Protein AF-A0A7D4UEU5-F1 (afdb_monomer_lite)

Secondary structure (DSSP, 8-state):
-HHHHHHTTSGGG-SHHHHHHHHHHHHHHHHHHHHHHHHHH-TTS---HHHHHHHHHHHHHHHHHHHHHHHHHHHHHHHHHHHHHHHHHHH-PPP-------SHHHHHHHHHHHHHHHHHHHHHHHHHHHHHHHHHHHHHHHHHHHHHH---HHHHHHHHHHHHHHHHHHHHHHHHHHHHH--

Structure (mmCIF, N/CA/C/O backbone):
data_AF-A0A7D4UEU5-F1
#
_entry.id   AF-A0A7D4UEU5-F1
#
loop_
_atom_site.group_PDB
_atom_site.id
_atom_site.type_symbol
_atom_site.label_atom_id
_atom_site.label_alt_id
_atom_site.label_comp_id
_atom_site.label_asym_id
_atom_site.label_entity_id
_atom_site.label_seq_id
_atom_site.pdbx_PDB_ins_code
_atom_site.Cartn_x
_atom_site.Cartn_y
_atom_site.Cartn_z
_atom_site.occupancy
_atom_site.B_iso_or_equiv
_atom_site.auth_seq_id
_atom_site.a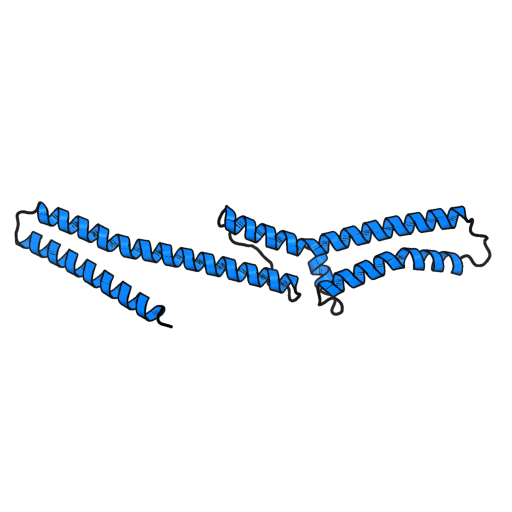uth_comp_id
_atom_site.auth_asym_id
_atom_site.auth_atom_id
_atom_site.pdbx_PDB_model_num
ATOM 1 N N . MET A 1 1 ? -0.471 1.489 -11.781 1.00 71.69 1 MET A N 1
ATOM 2 C CA . MET A 1 1 ? -1.286 0.276 -11.502 1.00 71.69 1 MET A CA 1
ATOM 3 C C . MET A 1 1 ? -1.583 -0.603 -12.715 1.00 71.69 1 MET A C 1
ATOM 5 O O . MET A 1 1 ? -1.121 -1.731 -12.690 1.00 71.69 1 MET A O 1
ATOM 9 N N . LYS A 1 2 ? -2.299 -0.159 -13.767 1.00 79.19 2 LYS A N 1
ATOM 10 C CA . LYS A 1 2 ? -2.670 -1.046 -14.902 1.00 79.19 2 LYS A CA 1
ATOM 11 C C . LYS A 1 2 ? -1.464 -1.751 -15.550 1.00 79.19 2 LYS A C 1
ATOM 13 O O . LYS A 1 2 ? -1.491 -2.962 -15.724 1.00 79.19 2 LYS A O 1
ATOM 18 N N . LEU A 1 3 ? -0.385 -1.006 -15.814 1.00 74.88 3 LEU A N 1
ATOM 19 C CA . LEU A 1 3 ? 0.850 -1.558 -16.387 1.00 74.88 3 LEU A CA 1
ATOM 20 C C . LEU A 1 3 ? 1.538 -2.571 -15.456 1.00 74.88 3 LEU A C 1
ATOM 22 O O . LEU A 1 3 ? 2.000 -3.612 -15.902 1.00 74.88 3 LEU A O 1
ATOM 26 N N . TYR A 1 4 ? 1.548 -2.300 -14.151 1.00 77.12 4 TYR A N 1
ATOM 27 C CA . TYR A 1 4 ? 2.114 -3.208 -13.153 1.00 77.12 4 TYR A CA 1
ATOM 28 C C . TYR A 1 4 ? 1.319 -4.526 -13.044 1.00 77.12 4 TYR A C 1
ATOM 30 O O . TYR A 1 4 ? 1.928 -5.592 -12.998 1.00 77.12 4 TYR A O 1
ATOM 38 N N . ILE A 1 5 ? -0.020 -4.468 -13.097 1.00 76.44 5 ILE A N 1
ATOM 39 C CA . ILE A 1 5 ? -0.890 -5.660 -13.138 1.00 76.44 5 ILE A CA 1
ATOM 40 C C . ILE A 1 5 ? -0.670 -6.458 -14.430 1.00 76.44 5 ILE A C 1
ATOM 42 O O . ILE A 1 5 ? -0.738 -7.681 -14.435 1.00 76.44 5 ILE A O 1
ATOM 46 N N . TYR A 1 6 ? -0.400 -5.784 -15.548 1.00 79.06 6 TYR A N 1
ATOM 47 C CA . TYR A 1 6 ? -0.078 -6.469 -16.797 1.00 79.06 6 TYR A CA 1
ATOM 48 C C . TYR A 1 6 ? 1.269 -7.204 -16.704 1.00 79.06 6 TYR A C 1
ATOM 50 O O . TYR A 1 6 ? 1.364 -8.378 -17.052 1.00 79.06 6 TYR A O 1
ATOM 58 N N . LEU A 1 7 ? 2.291 -6.546 -16.147 1.00 73.62 7 LEU A N 1
ATOM 59 C CA . LEU A 1 7 ? 3.619 -7.130 -15.929 1.00 73.62 7 LEU A CA 1
ATOM 60 C C . LEU A 1 7 ? 3.604 -8.294 -14.927 1.00 73.62 7 LEU A C 1
ATOM 62 O O . LEU A 1 7 ? 4.410 -9.212 -15.052 1.00 73.62 7 LEU A O 1
ATOM 66 N N . SER A 1 8 ? 2.690 -8.296 -13.950 1.00 70.25 8 SER A N 1
ATOM 67 C CA . SER A 1 8 ? 2.556 -9.394 -12.982 1.00 70.25 8 SER A CA 1
ATOM 68 C C . SER A 1 8 ? 1.946 -10.674 -13.562 1.00 70.25 8 SER A C 1
ATOM 70 O O . SER A 1 8 ? 1.992 -11.703 -12.893 1.00 70.25 8 SER A O 1
ATOM 72 N N . ARG A 1 9 ? 1.415 -10.654 -14.794 1.00 75.38 9 ARG A N 1
ATOM 73 C CA . ARG A 1 9 ? 0.863 -11.850 -15.458 1.00 75.38 9 ARG A CA 1
ATOM 74 C C . ARG A 1 9 ? 1.927 -12.772 -16.057 1.00 75.38 9 ARG A C 1
ATOM 76 O O . ARG A 1 9 ? 1.630 -13.930 -16.334 1.00 75.38 9 ARG A O 1
ATOM 83 N N . PHE A 1 10 ? 3.154 -12.295 -16.259 1.00 75.00 10 PHE A N 1
ATOM 84 C CA . PHE A 1 10 ? 4.230 -13.116 -16.817 1.00 75.00 10 PHE A CA 1
ATOM 85 C C . PHE A 1 10 ? 4.858 -14.024 -15.750 1.00 75.00 10 PHE A C 1
ATOM 87 O O . PHE A 1 10 ? 5.326 -13.550 -14.716 1.00 75.00 10 PHE A O 1
ATOM 94 N N . SER A 1 11 ? 4.928 -15.336 -16.015 1.00 63.91 11 SER A N 1
ATOM 95 C CA . SER A 1 11 ? 5.394 -16.332 -15.032 1.00 63.91 11 SER A CA 1
ATOM 96 C C . SER A 1 11 ? 6.872 -16.187 -14.643 1.00 63.91 11 SER A C 1
ATOM 98 O O . SER A 1 11 ? 7.241 -16.548 -13.527 1.00 63.91 11 SER A O 1
ATOM 100 N N . LEU A 1 12 ? 7.699 -15.612 -15.525 1.00 65.75 12 LEU A N 1
ATOM 101 C CA . LEU A 1 12 ? 9.111 -15.295 -15.272 1.00 65.75 12 LEU A CA 1
ATOM 102 C C . LEU A 1 12 ? 9.299 -14.032 -14.410 1.00 65.75 12 LEU A C 1
ATOM 104 O O . LEU A 1 12 ? 10.388 -13.784 -13.903 1.00 65.75 12 LEU A O 1
ATOM 108 N N . LEU A 1 13 ? 8.238 -13.242 -14.210 1.00 73.69 13 LEU A N 1
ATOM 109 C CA . LEU A 1 13 ? 8.249 -11.957 -13.506 1.00 73.69 13 LEU A CA 1
ATOM 110 C C . LEU A 1 13 ? 7.453 -12.005 -12.190 1.00 73.69 13 LEU A C 1
ATOM 112 O O . LEU A 1 13 ? 6.879 -11.004 -11.767 1.00 73.69 13 LEU A O 1
ATOM 116 N N . LYS A 1 14 ? 7.404 -13.165 -11.522 1.00 74.81 14 LYS A N 1
ATOM 117 C CA . LYS A 1 14 ? 6.650 -13.335 -10.264 1.00 74.81 14 LYS A CA 1
ATOM 118 C C . LYS A 1 14 ? 7.191 -12.502 -9.099 1.00 74.81 14 LYS A C 1
ATOM 120 O O . LYS A 1 14 ? 6.407 -12.100 -8.250 1.00 74.81 14 LYS A O 1
ATOM 125 N N . LYS A 1 15 ? 8.501 -12.236 -9.068 1.00 83.12 15 LYS A N 1
ATOM 126 C CA . LYS A 1 15 ? 9.135 -11.387 -8.049 1.00 83.12 15 LYS A CA 1
ATOM 127 C C . LYS A 1 15 ? 9.152 -9.933 -8.501 1.00 83.12 15 LYS A C 1
ATOM 129 O O . LYS A 1 15 ? 9.535 -9.635 -9.633 1.00 83.12 15 LYS A O 1
ATOM 134 N N . TYR A 1 16 ? 8.807 -9.020 -7.607 1.00 85.19 16 TYR A N 1
ATOM 135 C CA . TYR A 1 16 ? 8.841 -7.581 -7.831 1.00 85.19 16 TYR A CA 1
ATOM 136 C C . TYR A 1 16 ? 10.245 -7.107 -8.217 1.00 85.19 16 TYR A C 1
ATOM 138 O O . TYR A 1 16 ? 10.411 -6.433 -9.232 1.00 85.19 16 TYR A O 1
ATOM 146 N N . THR A 1 17 ? 11.275 -7.553 -7.494 1.00 85.88 17 THR A N 1
ATOM 147 C CA . THR A 1 17 ? 12.674 -7.219 -7.805 1.00 85.88 17 THR A CA 1
ATOM 148 C C . THR A 1 17 ? 13.092 -7.731 -9.185 1.00 85.88 17 THR A C 1
ATOM 150 O O . THR A 1 17 ? 13.784 -7.029 -9.918 1.00 85.88 17 THR A O 1
ATOM 153 N N . ALA A 1 18 ? 12.611 -8.910 -9.597 1.00 86.06 18 ALA A N 1
ATOM 154 C CA . ALA A 1 18 ? 12.902 -9.445 -10.928 1.00 86.06 18 ALA A CA 1
ATOM 155 C C . ALA A 1 18 ? 12.320 -8.562 -12.048 1.00 86.06 18 ALA A C 1
ATOM 157 O O . ALA A 1 18 ? 12.981 -8.366 -13.065 1.00 86.06 18 ALA A O 1
ATOM 158 N N . LYS A 1 19 ? 11.138 -7.954 -11.848 1.00 87.25 19 LYS A N 1
ATOM 159 C CA . LYS A 1 19 ? 10.562 -6.976 -12.795 1.00 87.25 19 LYS A CA 1
ATOM 160 C C . LYS A 1 19 ? 11.488 -5.779 -12.997 1.00 87.25 19 LYS A C 1
ATOM 162 O O . LYS A 1 19 ? 11.732 -5.396 -14.137 1.00 87.25 19 LYS A O 1
ATOM 167 N N . PHE A 1 20 ? 12.035 -5.225 -11.913 1.00 88.88 20 PHE A N 1
ATOM 168 C CA . PHE A 1 20 ? 13.001 -4.122 -11.987 1.00 88.88 20 PHE A CA 1
ATOM 169 C C . PHE A 1 20 ? 14.266 -4.529 -12.734 1.00 88.88 20 PHE A C 1
ATOM 171 O O . PHE A 1 20 ? 14.692 -3.818 -13.641 1.00 88.88 20 PHE A O 1
ATOM 178 N N . MET A 1 21 ? 14.841 -5.681 -12.382 1.00 88.88 21 MET A N 1
ATOM 179 C CA . MET A 1 21 ? 16.089 -6.149 -12.983 1.00 88.88 21 MET A CA 1
ATOM 180 C C . MET A 1 21 ? 15.944 -6.413 -14.480 1.00 88.88 21 MET A C 1
ATOM 182 O O . MET A 1 21 ? 16.799 -5.982 -15.244 1.00 88.88 21 MET A O 1
ATOM 186 N N . VAL A 1 22 ? 14.857 -7.053 -14.921 1.00 89.88 22 VAL A N 1
ATOM 187 C CA . VAL A 1 22 ? 14.615 -7.314 -16.349 1.00 89.88 22 VAL A CA 1
ATOM 188 C C . VAL A 1 22 ? 14.419 -6.013 -17.124 1.00 89.88 22 VAL A C 1
ATOM 19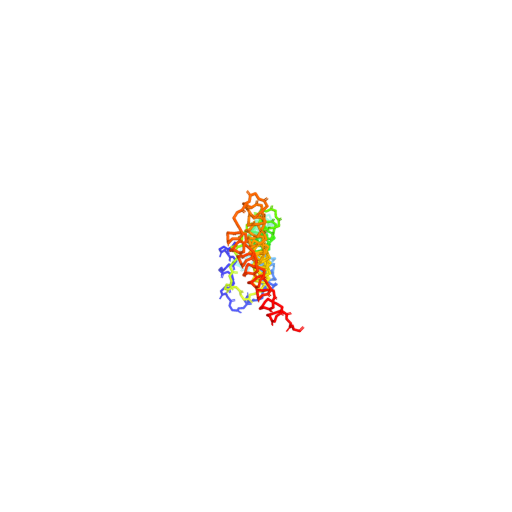0 O O . VAL A 1 22 ? 15.000 -5.850 -18.193 1.00 89.88 22 VAL A O 1
ATOM 193 N N . VAL A 1 23 ? 13.647 -5.067 -16.587 1.00 91.00 23 VAL A N 1
ATOM 194 C CA . VAL A 1 23 ? 13.420 -3.766 -17.236 1.00 91.00 23 VAL A CA 1
ATOM 195 C C . VAL A 1 23 ? 14.721 -2.970 -17.346 1.00 91.00 23 VAL A C 1
ATOM 197 O O . VAL A 1 23 ? 15.026 -2.459 -18.421 1.00 91.00 23 VAL A O 1
ATOM 200 N N . ALA A 1 24 ? 15.516 -2.907 -16.275 1.00 90.06 24 ALA A N 1
ATOM 201 C CA . ALA A 1 24 ? 16.811 -2.230 -16.283 1.00 90.06 24 ALA A CA 1
ATOM 202 C C . ALA A 1 24 ? 17.807 -2.908 -17.237 1.00 90.06 24 ALA A C 1
ATOM 204 O O . ALA A 1 24 ? 18.482 -2.232 -18.012 1.00 90.06 24 ALA A O 1
ATOM 205 N N . PHE A 1 25 ? 17.857 -4.243 -17.223 1.00 92.94 25 PHE A N 1
ATOM 206 C CA . PHE A 1 25 ? 18.688 -5.027 -18.128 1.00 92.94 25 PHE A CA 1
ATOM 207 C C . PHE A 1 25 ? 18.329 -4.730 -19.586 1.00 92.94 25 PHE A C 1
ATOM 209 O O . PHE A 1 25 ? 19.184 -4.284 -20.344 1.00 92.94 25 PHE A O 1
ATOM 216 N N . LEU A 1 26 ? 17.063 -4.887 -19.978 1.00 91.25 26 LEU A N 1
ATOM 217 C CA . LEU A 1 26 ? 16.628 -4.625 -21.352 1.00 91.25 26 LEU A CA 1
ATOM 218 C C . LEU A 1 26 ? 16.867 -3.167 -21.763 1.00 91.25 26 LEU A C 1
ATOM 220 O O . LEU A 1 26 ? 17.358 -2.923 -22.863 1.00 91.25 26 LEU A O 1
ATOM 224 N N . GLY A 1 27 ? 16.589 -2.211 -20.874 1.00 91.69 27 GLY A N 1
ATOM 225 C CA . GLY A 1 27 ? 16.785 -0.784 -21.125 1.00 91.69 27 GLY A CA 1
ATOM 226 C C . GLY A 1 27 ? 18.216 -0.421 -21.527 1.00 91.69 27 GLY A C 1
ATOM 227 O O . GLY A 1 27 ? 18.415 0.344 -22.468 1.00 91.69 27 GLY A O 1
ATOM 228 N N . ILE A 1 28 ? 19.211 -1.015 -20.864 1.00 91.81 28 ILE A N 1
ATOM 229 C CA . ILE A 1 28 ? 20.636 -0.776 -21.149 1.00 91.81 28 ILE A CA 1
ATOM 230 C C . ILE A 1 28 ? 21.086 -1.487 -22.434 1.00 91.81 28 ILE A C 1
ATOM 232 O O . ILE A 1 28 ? 21.960 -0.991 -23.142 1.00 91.81 28 ILE A O 1
ATOM 236 N N . HIS A 1 29 ? 20.493 -2.638 -22.762 1.00 94.00 29 HIS A N 1
ATOM 237 C CA . HIS A 1 29 ? 20.932 -3.448 -23.900 1.00 94.00 29 HIS A CA 1
ATOM 238 C C . HIS A 1 29 ? 20.293 -3.039 -25.236 1.00 94.00 29 HIS A C 1
ATOM 240 O O . HIS A 1 29 ? 20.892 -3.287 -26.281 1.00 94.00 29 HIS A O 1
ATOM 246 N N . ILE A 1 30 ? 19.120 -2.389 -25.239 1.00 92.06 30 ILE A N 1
ATOM 247 C CA . ILE A 1 30 ? 18.446 -1.933 -26.472 1.00 92.06 30 ILE A CA 1
ATOM 248 C C . ILE A 1 30 ? 19.360 -1.060 -27.356 1.00 92.06 30 ILE A C 1
ATOM 250 O O . ILE A 1 30 ? 19.464 -1.361 -28.548 1.00 92.06 30 ILE A O 1
ATOM 254 N N . PRO A 1 31 ? 20.058 -0.027 -26.836 1.00 92.50 31 PRO A N 1
ATOM 255 C CA . PRO A 1 31 ? 20.952 0.782 -27.662 1.00 92.50 31 PRO A CA 1
ATOM 256 C C . PRO A 1 31 ? 22.114 -0.028 -28.237 1.00 92.50 31 PRO A C 1
ATOM 258 O O . PRO A 1 31 ? 22.409 0.087 -29.425 1.00 92.50 31 PRO A O 1
ATOM 261 N N . LEU A 1 32 ? 22.727 -0.896 -27.424 1.00 93.50 32 LEU A N 1
ATOM 262 C CA . LEU A 1 32 ? 23.837 -1.749 -27.848 1.00 93.50 32 LEU A CA 1
ATOM 263 C C . LEU A 1 32 ? 23.418 -2.692 -28.985 1.00 93.50 32 LEU A C 1
ATOM 265 O O . LEU A 1 32 ? 24.077 -2.739 -30.022 1.00 93.50 32 LEU A O 1
ATOM 269 N N . PHE A 1 33 ? 22.300 -3.405 -28.824 1.00 93.50 33 PHE A N 1
ATOM 270 C CA . PHE A 1 33 ? 21.776 -4.290 -29.865 1.00 93.50 33 PHE A CA 1
ATOM 271 C C . PHE A 1 33 ? 21.349 -3.528 -31.119 1.00 93.50 33 PHE A C 1
ATOM 273 O O . PHE A 1 33 ? 21.562 -4.022 -32.224 1.00 93.50 33 PHE A O 1
ATOM 280 N N . GLY A 1 34 ? 20.805 -2.318 -30.972 1.00 90.69 34 GLY A N 1
ATOM 281 C CA . GLY A 1 34 ? 20.460 -1.467 -32.108 1.00 90.69 34 GLY A CA 1
ATOM 282 C C . GLY A 1 34 ? 21.682 -1.075 -32.942 1.00 90.69 34 GLY A C 1
ATOM 283 O O . GLY A 1 34 ? 21.627 -1.143 -34.169 1.00 90.69 34 GLY A O 1
ATOM 284 N N . ILE A 1 35 ? 22.809 -0.751 -32.299 1.00 91.94 35 ILE A N 1
ATOM 285 C CA . ILE A 1 35 ? 24.074 -0.467 -32.996 1.00 91.94 35 ILE A CA 1
ATOM 286 C C . ILE A 1 35 ? 24.615 -1.723 -33.681 1.00 91.94 35 ILE A C 1
ATOM 288 O O . ILE A 1 35 ? 24.976 -1.666 -34.854 1.00 91.94 35 ILE A O 1
ATOM 292 N N . ILE A 1 36 ? 24.653 -2.860 -32.976 1.00 91.69 36 ILE A N 1
ATOM 293 C CA . ILE A 1 36 ? 25.127 -4.133 -33.544 1.00 91.69 36 ILE A CA 1
ATOM 294 C C . ILE A 1 36 ? 24.301 -4.499 -34.782 1.00 91.69 36 ILE A C 1
ATOM 296 O O . ILE A 1 36 ? 24.867 -4.813 -35.827 1.00 91.69 36 ILE A O 1
ATOM 300 N N . GLY A 1 37 ? 22.972 -4.400 -34.697 1.00 90.06 37 GLY A N 1
ATOM 301 C CA . GLY A 1 37 ? 22.076 -4.655 -35.822 1.00 90.06 37 GLY A CA 1
ATOM 302 C C . GLY A 1 37 ? 22.327 -3.710 -36.995 1.00 90.06 37 GLY A C 1
ATOM 303 O O . GLY A 1 37 ? 22.438 -4.169 -38.130 1.00 90.06 37 GLY A O 1
ATOM 304 N N . ALA A 1 38 ? 22.489 -2.410 -36.732 1.00 87.81 38 ALA A N 1
ATOM 305 C CA . ALA A 1 38 ? 22.797 -1.431 -37.772 1.00 87.81 38 ALA A CA 1
ATOM 306 C C . ALA A 1 38 ? 24.105 -1.759 -38.512 1.00 87.81 38 ALA A C 1
ATOM 308 O O . ALA A 1 38 ? 24.139 -1.673 -39.736 1.00 87.81 38 ALA A O 1
ATOM 309 N N . LEU A 1 39 ? 25.147 -2.188 -37.790 1.00 87.81 39 LEU A N 1
ATOM 310 C CA . LEU A 1 39 ? 26.447 -2.549 -38.364 1.00 87.81 39 LEU A CA 1
ATOM 311 C C . LEU A 1 39 ? 26.404 -3.852 -39.176 1.00 87.81 39 LEU A C 1
ATOM 313 O O . LEU A 1 39 ? 26.977 -3.917 -40.263 1.00 87.81 39 LEU A O 1
ATOM 317 N N . VAL A 1 40 ? 25.714 -4.883 -38.679 1.00 88.38 40 VAL A N 1
ATOM 318 C CA . VAL A 1 40 ? 25.593 -6.179 -39.373 1.00 88.38 40 VAL A CA 1
ATOM 319 C C . VAL A 1 40 ? 24.766 -6.044 -40.657 1.00 88.38 40 VAL A C 1
ATOM 321 O O . VAL A 1 40 ? 25.116 -6.615 -41.691 1.00 88.38 40 VAL A O 1
ATOM 324 N N . LEU A 1 41 ? 23.689 -5.255 -40.620 1.00 86.44 41 LEU A N 1
ATOM 325 C CA . LEU A 1 41 ? 22.797 -5.055 -41.766 1.00 86.44 41 LEU A CA 1
ATOM 326 C C . LEU A 1 41 ? 23.375 -4.105 -42.825 1.00 86.44 41 LEU A C 1
ATOM 328 O O . LEU A 1 41 ? 22.973 -4.180 -43.983 1.00 86.44 41 LEU A O 1
ATOM 332 N N . SER A 1 42 ? 24.343 -3.252 -42.479 1.00 82.94 42 SER A N 1
ATOM 333 C CA . SER A 1 42 ? 24.981 -2.304 -43.409 1.00 82.94 42 SER A CA 1
ATOM 334 C C . SER A 1 42 ? 25.988 -2.928 -44.392 1.00 82.94 42 SER A C 1
ATOM 336 O O . SER A 1 42 ? 26.911 -2.254 -44.844 1.00 82.94 42 SER A O 1
ATOM 338 N N . SER A 1 43 ? 25.833 -4.211 -44.733 1.00 61.56 43 SER A N 1
ATOM 339 C CA . SER A 1 43 ? 26.733 -4.962 -45.620 1.00 61.56 43 SER A CA 1
ATOM 340 C C . SER A 1 43 ? 26.900 -4.273 -46.989 1.00 61.56 43 SER A C 1
ATOM 342 O O . SER A 1 43 ? 26.103 -4.482 -47.898 1.00 61.56 43 SER A O 1
ATOM 344 N N . GLY A 1 44 ? 27.940 -3.439 -47.128 1.00 64.31 44 GLY A N 1
ATOM 345 C CA . GLY A 1 44 ? 28.333 -2.762 -48.372 1.00 64.31 44 GLY A CA 1
ATOM 346 C C . GLY A 1 44 ? 28.233 -1.229 -48.383 1.00 64.31 44 GLY A C 1
ATOM 347 O O . GLY A 1 44 ? 28.750 -0.616 -49.314 1.00 64.31 44 GLY A O 1
ATOM 348 N N . SER A 1 45 ? 27.632 -0.586 -47.374 1.00 67.31 45 SER A N 1
ATOM 349 C CA . SER A 1 45 ? 27.546 0.880 -47.281 1.00 67.31 45 SER A CA 1
ATOM 350 C C . SER A 1 45 ? 28.335 1.418 -46.085 1.00 67.31 45 SER A C 1
ATOM 352 O O . SER A 1 45 ? 28.184 0.971 -44.950 1.00 67.31 45 SER A O 1
ATOM 354 N N . THR A 1 46 ? 29.209 2.398 -46.325 1.00 71.88 46 THR A N 1
ATOM 355 C CA . THR A 1 46 ? 29.989 3.053 -45.269 1.00 71.88 46 THR A CA 1
ATOM 356 C C . THR A 1 46 ? 29.050 3.888 -44.400 1.00 71.88 46 THR A C 1
ATOM 358 O O . THR A 1 46 ? 28.687 5.011 -44.751 1.00 71.88 46 THR A O 1
ATOM 361 N N . VAL A 1 47 ? 28.630 3.347 -43.255 1.00 75.56 47 VAL A N 1
ATOM 362 C CA . VAL A 1 47 ? 27.831 4.106 -42.288 1.00 75.56 47 VAL A CA 1
ATOM 363 C C . VAL A 1 47 ? 28.689 5.251 -41.747 1.00 75.56 47 VAL A C 1
ATOM 365 O O . VAL A 1 47 ? 29.745 5.035 -41.152 1.00 75.56 47 VAL A O 1
ATOM 368 N N . SER A 1 48 ? 28.249 6.491 -41.970 1.00 86.50 48 SER A N 1
ATOM 369 C CA . SER A 1 48 ? 28.947 7.675 -41.463 1.00 86.50 48 SER A CA 1
ATOM 370 C C . SER A 1 48 ? 29.059 7.627 -39.937 1.00 86.50 48 SER A C 1
ATOM 372 O O . SER A 1 48 ? 28.084 7.322 -39.245 1.00 86.50 48 SER A O 1
ATOM 374 N N . LYS A 1 49 ? 30.223 8.019 -39.400 1.00 86.50 49 LYS A N 1
ATOM 375 C CA . LYS A 1 49 ? 30.452 8.156 -37.949 1.00 86.50 49 LYS A CA 1
ATOM 376 C C . LYS A 1 49 ? 29.377 9.025 -37.282 1.00 86.50 49 LYS A C 1
ATOM 378 O O . LYS A 1 49 ? 28.909 8.695 -36.196 1.00 86.50 49 LYS A O 1
ATOM 383 N N . GLY A 1 50 ? 28.945 10.096 -37.957 1.00 89.50 50 GLY A N 1
ATOM 384 C CA . GLY A 1 50 ? 27.870 10.969 -37.476 1.00 89.50 50 GLY A CA 1
ATOM 385 C C . GLY A 1 50 ? 26.503 10.277 -37.444 1.00 89.50 50 GLY A C 1
ATOM 386 O O . GLY A 1 50 ? 25.724 10.503 -36.523 1.00 89.50 50 GLY A O 1
ATOM 387 N N . GLY A 1 51 ? 26.238 9.378 -38.397 1.00 89.00 51 GLY A N 1
ATOM 388 C CA . GLY A 1 51 ? 25.019 8.568 -38.426 1.00 89.00 51 GLY A CA 1
ATOM 389 C C . GLY A 1 51 ? 24.954 7.578 -37.264 1.00 89.00 51 GLY A C 1
ATOM 390 O O . GLY A 1 51 ? 23.937 7.511 -36.580 1.00 89.00 51 GLY A O 1
ATOM 391 N N . ILE A 1 52 ? 26.059 6.878 -36.978 1.00 89.81 52 ILE A N 1
ATOM 392 C CA . ILE A 1 52 ? 26.155 5.970 -35.821 1.00 89.81 52 ILE A CA 1
ATOM 393 C C . ILE A 1 52 ? 25.964 6.746 -34.515 1.00 89.81 52 ILE A C 1
ATOM 395 O O . ILE A 1 52 ? 25.234 6.288 -33.638 1.00 89.81 52 ILE A O 1
ATOM 399 N N . PHE A 1 53 ? 26.576 7.928 -34.392 1.00 91.38 53 PHE A N 1
ATOM 400 C CA . PHE A 1 53 ? 26.419 8.785 -33.217 1.00 91.38 53 PHE A CA 1
ATOM 401 C C . PHE A 1 53 ? 24.956 9.193 -32.993 1.00 91.38 53 PHE A C 1
ATOM 403 O O . PHE A 1 53 ? 24.415 8.954 -31.913 1.00 91.38 53 PHE A O 1
ATOM 410 N N . LEU A 1 54 ? 24.292 9.747 -34.015 1.00 93.44 54 LEU A N 1
ATOM 411 C CA . LEU A 1 54 ? 22.893 10.177 -33.916 1.00 93.44 54 LEU A CA 1
ATOM 412 C C . LEU A 1 54 ? 21.945 9.005 -33.646 1.00 93.44 54 LEU A C 1
ATOM 414 O O . LEU A 1 54 ? 21.041 9.128 -32.821 1.00 93.44 54 LEU A O 1
ATOM 418 N N . LEU A 1 55 ? 22.176 7.858 -34.288 1.00 91.94 55 LEU A N 1
ATOM 419 C CA . LEU A 1 55 ? 21.397 6.642 -34.066 1.00 91.94 55 LEU A CA 1
ATOM 420 C C . LEU A 1 55 ? 21.550 6.133 -32.628 1.00 91.94 55 LEU A C 1
ATOM 422 O O . LEU A 1 55 ? 20.555 5.852 -31.964 1.00 91.94 55 LEU A O 1
ATOM 426 N N . THR A 1 56 ? 22.789 6.048 -32.137 1.00 93.38 56 THR A N 1
ATOM 427 C CA . THR A 1 56 ? 23.102 5.608 -30.770 1.00 93.38 56 THR A CA 1
ATOM 428 C C . THR A 1 56 ? 22.451 6.522 -29.744 1.00 93.38 56 THR A C 1
ATOM 430 O O . THR A 1 56 ? 21.812 6.048 -28.804 1.00 93.38 56 THR A O 1
ATOM 433 N N . LEU A 1 57 ? 22.581 7.835 -29.934 1.00 95.12 57 LEU A N 1
ATOM 434 C CA . LEU A 1 57 ? 21.989 8.830 -29.052 1.00 95.12 57 LEU A CA 1
ATOM 435 C C . LEU A 1 57 ? 20.458 8.723 -29.053 1.00 95.12 57 LEU A C 1
ATOM 437 O O . LEU A 1 57 ? 19.853 8.665 -27.985 1.00 95.12 57 LEU A O 1
ATOM 441 N N . GLY A 1 58 ? 19.841 8.616 -30.233 1.00 96.31 58 GLY A N 1
ATOM 442 C CA . GLY A 1 58 ? 18.394 8.448 -30.376 1.00 96.31 58 GLY A CA 1
ATOM 443 C C . GLY A 1 58 ? 17.876 7.179 -29.696 1.00 96.31 58 GLY A C 1
ATOM 444 O O . GLY A 1 58 ? 16.937 7.247 -28.904 1.00 96.31 58 GLY A O 1
ATOM 445 N N . LEU A 1 59 ? 18.524 6.034 -29.932 1.00 95.00 59 LEU A N 1
ATOM 446 C CA . LEU A 1 59 ? 18.191 4.762 -29.281 1.00 95.00 59 LEU A CA 1
ATOM 447 C C . LEU A 1 59 ? 18.359 4.827 -27.763 1.00 95.00 59 LEU A C 1
ATOM 449 O O . LEU A 1 59 ? 17.514 4.312 -27.036 1.00 95.00 59 LEU A O 1
ATOM 453 N N . THR A 1 60 ? 19.422 5.469 -27.281 1.00 95.31 60 THR A N 1
ATOM 454 C CA . THR A 1 60 ? 19.692 5.610 -25.844 1.00 95.31 60 THR A CA 1
ATOM 455 C C . THR A 1 60 ? 18.625 6.452 -25.165 1.00 95.31 60 THR A C 1
ATOM 457 O O . THR A 1 60 ? 18.088 6.034 -24.139 1.00 95.31 60 THR A O 1
ATOM 460 N N . LEU A 1 61 ? 18.271 7.605 -25.741 1.00 96.75 61 LEU A N 1
ATOM 461 C CA . LEU A 1 61 ? 17.215 8.461 -25.202 1.00 96.75 61 LEU A CA 1
ATOM 462 C C . LEU A 1 61 ? 15.869 7.735 -25.210 1.00 96.75 61 LEU A C 1
ATOM 464 O O . LEU A 1 61 ? 15.200 7.695 -24.182 1.00 96.75 61 LEU A O 1
ATOM 468 N N . LEU A 1 62 ? 15.514 7.085 -26.322 1.00 95.62 62 LEU A N 1
ATOM 469 C CA . LEU A 1 62 ? 14.265 6.338 -26.434 1.00 95.62 62 LEU A CA 1
ATOM 470 C C . LEU A 1 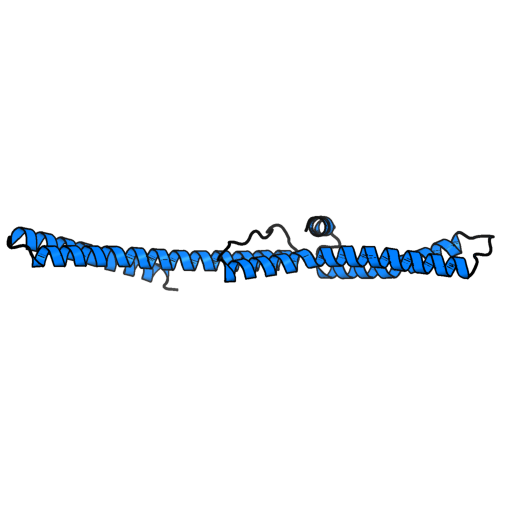62 ? 14.188 5.194 -25.411 1.00 95.62 62 LEU A C 1
ATOM 472 O O . LEU A 1 62 ? 13.208 5.090 -24.671 1.00 95.62 62 LEU A O 1
ATOM 476 N N . ALA A 1 63 ? 15.228 4.361 -25.328 1.00 94.81 63 ALA A N 1
ATOM 477 C CA . ALA A 1 63 ? 15.290 3.252 -24.381 1.00 94.81 63 ALA A CA 1
ATOM 478 C C . ALA A 1 63 ? 15.244 3.748 -22.930 1.00 94.81 63 ALA A C 1
ATOM 480 O O . ALA A 1 63 ? 14.524 3.179 -22.107 1.00 94.81 63 ALA A O 1
ATOM 481 N N . THR A 1 64 ? 15.940 4.845 -22.622 1.00 95.31 64 THR A N 1
ATOM 482 C CA . THR A 1 64 ? 15.927 5.469 -21.292 1.00 95.31 64 THR A CA 1
ATOM 483 C C . THR A 1 64 ? 14.535 5.974 -20.935 1.00 95.31 64 THR A C 1
ATOM 485 O O . THR A 1 64 ? 14.031 5.647 -19.862 1.00 95.31 64 THR A O 1
ATOM 488 N N . THR A 1 65 ? 13.870 6.710 -21.829 1.00 95.69 65 THR A N 1
ATOM 489 C CA . THR A 1 65 ? 12.510 7.216 -21.598 1.00 95.69 65 THR A CA 1
ATOM 490 C C . THR A 1 65 ? 11.528 6.077 -21.331 1.00 95.69 65 THR A C 1
ATOM 492 O O . THR A 1 65 ? 10.777 6.134 -20.357 1.00 95.69 65 THR A O 1
ATOM 495 N N . ILE A 1 66 ? 11.563 5.016 -22.143 1.00 94.12 66 ILE A N 1
ATOM 496 C CA . ILE A 1 66 ? 10.702 3.837 -21.961 1.00 94.12 66 ILE A CA 1
ATOM 497 C C . ILE A 1 66 ? 11.003 3.149 -20.623 1.00 94.12 66 ILE A C 1
ATOM 499 O O . ILE A 1 66 ? 10.083 2.835 -19.867 1.00 94.12 66 ILE A O 1
ATOM 503 N N . THR A 1 67 ? 12.282 2.954 -20.299 1.00 93.81 67 THR A N 1
ATOM 504 C CA . THR A 1 67 ? 12.717 2.309 -19.052 1.00 93.81 67 THR A CA 1
ATOM 505 C C . THR A 1 67 ? 12.237 3.096 -17.837 1.00 93.81 67 THR A C 1
ATOM 507 O O . THR A 1 67 ? 11.585 2.530 -16.962 1.00 93.81 67 THR A O 1
ATOM 510 N N . LEU A 1 68 ? 12.477 4.410 -17.801 1.00 93.38 68 LEU A N 1
ATOM 511 C CA . LEU A 1 68 ? 12.031 5.282 -16.712 1.00 93.38 68 LEU A CA 1
ATOM 512 C C . LEU A 1 68 ? 10.509 5.263 -16.551 1.00 93.38 68 LEU A C 1
ATOM 514 O O . LEU A 1 68 ? 10.012 5.194 -15.427 1.00 93.38 68 LEU A O 1
ATOM 518 N N . PHE A 1 69 ? 9.764 5.266 -17.658 1.00 93.38 69 PHE A N 1
ATOM 519 C CA . PHE A 1 69 ? 8.308 5.177 -17.621 1.00 93.38 69 PHE A CA 1
ATOM 520 C C . PHE A 1 69 ? 7.826 3.869 -16.974 1.00 93.38 69 PHE A C 1
ATOM 522 O O . PHE A 1 69 ? 6.952 3.889 -16.101 1.00 93.38 69 PHE A O 1
ATOM 529 N N . ILE A 1 70 ? 8.418 2.731 -17.352 1.00 90.81 70 ILE A N 1
ATOM 530 C CA . ILE A 1 70 ? 8.072 1.424 -16.781 1.00 90.81 70 ILE A CA 1
ATOM 531 C C . ILE A 1 70 ? 8.459 1.358 -15.301 1.00 90.81 70 ILE A C 1
ATOM 533 O O . ILE A 1 70 ? 7.644 0.932 -14.482 1.00 90.81 70 ILE A O 1
ATOM 537 N N . LEU A 1 71 ? 9.660 1.812 -14.933 1.00 90.44 71 LEU A N 1
ATOM 538 C CA . LEU A 1 71 ? 10.113 1.834 -13.540 1.00 90.44 71 LEU A CA 1
ATOM 539 C C . LEU A 1 71 ? 9.195 2.694 -12.664 1.00 90.44 71 LEU A C 1
ATOM 541 O O . LEU A 1 71 ? 8.772 2.250 -11.599 1.00 90.44 71 LEU A O 1
ATOM 545 N N . ASN A 1 72 ? 8.794 3.875 -13.137 1.00 90.81 72 ASN A N 1
ATOM 546 C CA . ASN A 1 72 ? 7.832 4.722 -12.433 1.00 90.81 72 ASN A CA 1
ATOM 547 C C . ASN A 1 72 ? 6.489 3.999 -12.210 1.00 90.81 72 ASN A C 1
ATOM 549 O O . ASN A 1 72 ? 5.903 4.040 -11.126 1.00 90.81 72 ASN A O 1
ATOM 553 N N . ALA A 1 73 ? 6.008 3.263 -13.214 1.00 88.75 73 ALA A N 1
ATOM 554 C CA . ALA A 1 73 ? 4.797 2.464 -13.076 1.00 88.75 73 ALA A CA 1
ATOM 555 C C . ALA A 1 73 ? 4.955 1.286 -12.101 1.00 88.75 73 ALA A C 1
ATOM 557 O O . ALA A 1 73 ? 3.971 0.919 -11.451 1.00 88.75 73 ALA A O 1
ATOM 558 N N . LEU A 1 74 ? 6.156 0.710 -11.990 1.00 89.00 74 LEU A N 1
ATOM 559 C CA . LEU A 1 74 ? 6.469 -0.332 -11.017 1.00 89.00 74 LEU A CA 1
ATOM 560 C C . LEU A 1 74 ? 6.539 0.210 -9.586 1.00 89.00 74 LEU A C 1
ATOM 562 O O . LEU A 1 74 ? 6.143 -0.511 -8.685 1.00 89.00 74 LEU A O 1
ATOM 566 N N . VAL A 1 75 ? 6.933 1.471 -9.370 1.00 90.69 75 VAL A N 1
ATOM 567 C CA . VAL A 1 75 ? 6.913 2.131 -8.045 1.00 90.69 75 VAL A CA 1
ATOM 568 C C . VAL A 1 75 ? 5.489 2.508 -7.595 1.00 90.69 75 VAL A C 1
ATOM 570 O O . VAL A 1 75 ? 5.216 2.639 -6.404 1.00 90.69 75 VAL A O 1
ATOM 573 N N . SER A 1 76 ? 4.537 2.627 -8.526 1.00 89.50 76 SER A N 1
ATOM 574 C CA . SER A 1 76 ? 3.136 3.003 -8.254 1.00 89.50 76 SER A CA 1
ATOM 575 C C . SER A 1 76 ? 2.418 2.234 -7.123 1.00 89.50 76 SER A C 1
ATOM 577 O O . SER A 1 76 ? 1.594 2.858 -6.452 1.00 89.50 76 SER A O 1
ATOM 579 N N . PRO A 1 77 ? 2.619 0.920 -6.906 1.00 87.94 77 PRO A N 1
ATOM 580 C CA . PRO A 1 77 ? 2.009 0.207 -5.786 1.00 87.94 77 PRO A CA 1
ATOM 581 C C . PRO A 1 77 ? 2.511 0.726 -4.435 1.00 87.94 77 PRO A C 1
ATOM 583 O O . PRO A 1 77 ? 1.698 0.925 -3.540 1.00 87.94 77 PRO A O 1
ATOM 586 N N . LEU A 1 78 ? 3.807 1.044 -4.309 1.00 91.44 78 LEU A N 1
ATOM 587 C CA . LEU A 1 78 ? 4.393 1.568 -3.069 1.00 91.44 78 LEU A CA 1
ATOM 588 C C . LEU A 1 78 ? 3.730 2.880 -2.651 1.00 91.44 78 LEU A C 1
ATOM 590 O O . LEU A 1 78 ? 3.301 3.039 -1.509 1.00 91.44 78 LEU A O 1
ATOM 594 N N . THR A 1 79 ? 3.613 3.810 -3.599 1.00 90.94 79 THR A N 1
ATOM 595 C CA . THR A 1 79 ? 3.024 5.129 -3.343 1.00 90.94 79 THR A CA 1
ATOM 596 C C . THR A 1 79 ? 1.540 5.025 -3.007 1.00 90.94 79 THR A C 1
ATOM 598 O O . THR A 1 79 ? 1.047 5.767 -2.159 1.00 90.94 79 THR A O 1
ATOM 601 N N . LYS A 1 80 ? 0.816 4.066 -3.597 1.00 90.94 80 LYS A N 1
ATOM 602 C CA . LYS A 1 80 ? -0.576 3.781 -3.227 1.00 90.94 80 LYS A CA 1
ATOM 603 C C . LYS A 1 80 ? -0.715 3.208 -1.820 1.00 90.94 80 LYS A C 1
ATOM 605 O O . LYS A 1 80 ? -1.601 3.657 -1.093 1.00 90.94 80 LYS A O 1
ATOM 610 N N . THR A 1 81 ? 0.140 2.267 -1.428 1.00 93.44 81 THR A N 1
ATOM 611 C CA . THR A 1 81 ? 0.156 1.726 -0.061 1.00 93.44 81 THR A CA 1
ATOM 612 C C . THR A 1 81 ? 0.416 2.835 0.948 1.00 93.44 81 THR A C 1
ATOM 614 O O . THR A 1 81 ? -0.367 3.021 1.876 1.00 93.44 81 THR A O 1
ATOM 617 N N . GLN A 1 82 ? 1.463 3.631 0.719 1.00 93.75 82 GLN A N 1
ATOM 618 C CA . GLN A 1 82 ? 1.833 4.750 1.584 1.00 93.75 82 GLN A CA 1
ATOM 619 C C . GLN A 1 82 ? 0.700 5.778 1.697 1.00 93.75 82 GLN A C 1
ATOM 621 O O . GLN A 1 82 ? 0.350 6.189 2.802 1.00 93.75 82 GLN A O 1
ATOM 626 N N . LYS A 1 83 ? 0.082 6.161 0.573 1.00 92.88 83 LYS A N 1
ATOM 627 C CA . LYS A 1 83 ? -1.051 7.093 0.571 1.00 92.88 83 LYS A CA 1
ATOM 628 C C . LYS A 1 83 ? -2.254 6.534 1.329 1.00 92.88 83 LYS A C 1
ATOM 630 O O . LYS A 1 83 ? -2.882 7.271 2.076 1.00 92.88 83 LYS A O 1
ATOM 635 N N . SER A 1 84 ? -2.561 5.249 1.169 1.00 92.56 84 SER A N 1
ATOM 636 C CA . SER A 1 84 ? -3.689 4.614 1.867 1.00 92.56 84 SER A CA 1
ATOM 637 C C . SER A 1 84 ? -3.466 4.584 3.378 1.00 92.56 84 SER A C 1
ATOM 639 O O . SER A 1 84 ? -4.365 4.935 4.137 1.00 92.56 84 SER A O 1
ATOM 641 N N . LEU A 1 85 ? -2.245 4.265 3.815 1.00 93.06 85 LEU A N 1
ATOM 642 C CA . LEU A 1 85 ? -1.868 4.330 5.225 1.00 93.06 85 LEU A CA 1
ATOM 643 C C . LEU A 1 85 ? -1.949 5.764 5.768 1.00 93.06 85 LEU A C 1
ATOM 645 O O . LEU A 1 85 ? -2.538 5.991 6.819 1.00 93.06 85 LEU A O 1
ATOM 649 N N . SER A 1 86 ? -1.409 6.744 5.040 1.00 93.69 86 SER A N 1
ATOM 650 C CA . SER A 1 86 ? -1.464 8.155 5.439 1.00 93.69 86 SER A CA 1
ATOM 651 C C . SER A 1 86 ? -2.901 8.680 5.528 1.00 93.69 86 SER A C 1
ATOM 653 O O . SER A 1 86 ? -3.243 9.363 6.495 1.00 93.69 86 SER A O 1
ATOM 655 N N . ASN A 1 87 ? -3.762 8.317 4.577 1.00 93.25 87 ASN A N 1
ATOM 656 C CA . ASN A 1 87 ? -5.184 8.654 4.603 1.00 93.25 87 ASN A CA 1
ATOM 657 C C . ASN A 1 87 ? -5.884 8.041 5.822 1.00 93.25 87 ASN A C 1
ATOM 659 O O . ASN A 1 87 ? -6.645 8.725 6.498 1.00 93.25 87 ASN A O 1
ATOM 663 N N . TYR A 1 88 ? -5.602 6.781 6.160 1.00 93.38 88 TYR A N 1
ATOM 664 C CA . TYR A 1 88 ? -6.168 6.182 7.366 1.00 93.38 88 TYR A CA 1
ATOM 665 C C . TYR A 1 88 ? -5.692 6.890 8.644 1.00 93.38 88 TYR A C 1
ATOM 667 O O . TYR A 1 88 ? -6.495 7.187 9.525 1.00 93.38 88 TYR A O 1
ATOM 675 N N . LEU A 1 89 ? -4.404 7.224 8.741 1.00 91.56 89 LEU A N 1
ATOM 676 C CA . LEU A 1 89 ? -3.860 7.911 9.916 1.00 91.56 89 LEU A CA 1
ATOM 677 C C . LEU A 1 89 ? -4.412 9.334 10.091 1.00 91.56 89 LEU A C 1
ATOM 679 O O . LEU A 1 89 ? -4.590 9.777 11.221 1.00 91.56 89 LEU A O 1
ATOM 683 N N . SER A 1 90 ? -4.684 10.041 8.993 1.00 93.19 90 SER A N 1
ATOM 684 C CA . SER A 1 90 ? -5.136 11.440 9.015 1.00 93.19 90 SER A CA 1
ATOM 685 C C . SER A 1 90 ? -6.653 11.594 9.087 1.00 93.19 90 SER A C 1
ATOM 687 O O . SER A 1 90 ? -7.151 12.411 9.855 1.00 93.19 90 SER A O 1
ATOM 689 N N . THR A 1 91 ? -7.396 10.824 8.294 1.00 92.50 91 THR A N 1
ATOM 690 C CA . THR A 1 91 ? -8.848 10.987 8.131 1.00 92.50 91 THR A CA 1
ATOM 691 C C . THR A 1 91 ? -9.640 9.732 8.476 1.00 92.50 91 THR A C 1
ATOM 693 O O . THR A 1 91 ? -10.851 9.716 8.279 1.00 92.50 91 THR A O 1
ATOM 696 N N . LYS A 1 92 ? -8.986 8.670 8.973 1.00 90.00 92 LYS A N 1
ATOM 697 C CA . LYS A 1 92 ? -9.608 7.362 9.261 1.00 90.00 92 LYS A CA 1
ATOM 698 C C . LYS A 1 92 ? -10.312 6.742 8.047 1.00 90.00 92 LYS A C 1
ATOM 700 O O . LYS A 1 92 ? -11.175 5.883 8.193 1.00 90.00 92 LYS A O 1
ATOM 705 N N . THR A 1 93 ? -9.906 7.133 6.836 1.00 88.00 93 THR A N 1
ATOM 706 C CA . THR A 1 93 ? -10.438 6.558 5.594 1.00 88.00 93 THR A CA 1
ATOM 707 C C . THR A 1 93 ? -9.955 5.120 5.436 1.00 88.00 93 THR A C 1
ATOM 709 O O . THR A 1 93 ? -8.756 4.855 5.548 1.00 88.00 93 THR A O 1
ATOM 712 N N . LEU A 1 94 ? -10.874 4.196 5.152 1.00 89.12 94 LEU A N 1
ATOM 713 C CA . LEU A 1 94 ? -10.526 2.797 4.926 1.00 89.12 94 LEU A CA 1
ATOM 714 C C . LEU A 1 94 ? -9.755 2.617 3.602 1.00 89.12 94 LEU A C 1
ATOM 716 O O . LEU A 1 94 ? -10.056 3.287 2.612 1.00 89.12 94 LEU A O 1
ATOM 720 N N . PRO A 1 95 ? -8.746 1.734 3.575 1.00 87.81 95 PRO A N 1
ATOM 721 C CA . PRO A 1 95 ? -7.925 1.495 2.397 1.00 87.81 95 PRO A CA 1
ATOM 722 C C . PRO A 1 95 ? -8.685 0.713 1.316 1.00 87.81 95 PRO A C 1
ATOM 724 O O . PRO A 1 95 ? -9.414 -0.230 1.605 1.00 87.81 95 PRO A O 1
ATOM 727 N N . GLU A 1 96 ? -8.428 1.057 0.052 1.00 83.62 96 GLU A N 1
ATOM 728 C CA . GLU A 1 96 ? -8.863 0.300 -1.131 1.00 83.62 96 GLU A CA 1
ATOM 729 C C . GLU A 1 96 ? -7.632 -0.245 -1.871 1.00 83.62 96 GLU A C 1
ATOM 731 O O . GLU A 1 96 ? -7.251 0.213 -2.956 1.00 83.62 96 GLU A O 1
ATOM 736 N N . LEU A 1 97 ? -6.935 -1.190 -1.236 1.00 86.88 97 LEU A N 1
ATOM 737 C CA . LEU A 1 97 ? -5.746 -1.820 -1.809 1.00 86.88 97 LEU A CA 1
ATOM 738 C C . LEU A 1 97 ? -6.109 -3.152 -2.493 1.00 86.88 97 LEU A C 1
ATOM 740 O O . LEU A 1 97 ? -6.892 -3.924 -1.938 1.00 86.88 97 LEU A O 1
ATOM 744 N N . PRO A 1 98 ? -5.550 -3.459 -3.682 1.00 82.38 98 PRO A N 1
ATOM 745 C CA . PRO A 1 98 ? -5.794 -4.741 -4.339 1.00 82.38 98 PRO A CA 1
ATOM 746 C C . PRO A 1 98 ? -5.261 -5.909 -3.502 1.00 82.38 98 PRO A C 1
ATOM 748 O O . PRO A 1 98 ? -4.157 -5.817 -2.964 1.00 82.38 98 PRO A O 1
ATOM 751 N N . GLN A 1 99 ? -6.000 -7.020 -3.460 1.00 83.62 99 GLN A N 1
ATOM 752 C CA . GLN A 1 99 ? -5.641 -8.196 -2.653 1.00 83.62 99 GLN A CA 1
ATOM 753 C C . GLN A 1 99 ? -5.150 -9.399 -3.474 1.00 83.62 99 GLN A C 1
ATOM 755 O O . GLN A 1 99 ? -4.516 -10.296 -2.925 1.00 83.62 99 GLN A O 1
ATOM 760 N N . ASP A 1 100 ? -5.362 -9.391 -4.791 1.00 84.19 100 ASP A N 1
ATOM 761 C CA . ASP A 1 100 ? -5.080 -10.544 -5.666 1.00 84.19 100 ASP A CA 1
ATOM 762 C C . ASP A 1 100 ? -3.612 -10.640 -6.117 1.00 84.19 100 ASP A C 1
ATOM 764 O O . ASP A 1 100 ? -3.240 -11.474 -6.944 1.00 84.19 100 ASP A O 1
ATOM 768 N N . LEU A 1 101 ? -2.758 -9.746 -5.622 1.00 83.88 101 LEU A N 1
ATOM 769 C CA . LEU A 1 101 ? -1.358 -9.669 -6.014 1.00 83.88 101 LEU A CA 1
ATOM 770 C C . LEU A 1 101 ? -0.504 -10.536 -5.090 1.00 83.88 101 LEU A C 1
ATOM 772 O O . LEU A 1 101 ? -0.524 -10.390 -3.869 1.00 83.88 101 LEU A O 1
ATOM 776 N N . THR A 1 102 ? 0.283 -11.423 -5.691 1.00 85.31 102 THR A N 1
ATOM 777 C CA . THR A 1 102 ? 1.078 -12.424 -4.963 1.00 85.31 102 THR A CA 1
ATOM 778 C C . THR A 1 102 ? 2.557 -12.071 -4.839 1.00 85.31 102 THR A C 1
ATOM 780 O O . THR A 1 102 ? 3.305 -12.831 -4.232 1.00 85.31 102 THR A O 1
ATOM 783 N N . ASP A 1 103 ? 3.000 -10.979 -5.464 1.00 87.62 103 ASP A N 1
ATOM 784 C CA . ASP A 1 103 ? 4.382 -10.514 -5.335 1.00 87.62 103 ASP A CA 1
ATOM 785 C C . ASP A 1 103 ? 4.592 -9.753 -4.015 1.00 87.62 103 ASP A C 1
ATOM 787 O O . ASP A 1 103 ? 3.653 -9.518 -3.256 1.00 87.62 103 ASP A O 1
ATOM 791 N N . GLU A 1 104 ? 5.832 -9.368 -3.731 1.00 88.81 104 GLU A N 1
ATOM 792 C CA . GLU A 1 104 ? 6.237 -8.725 -2.480 1.00 88.81 104 GLU A CA 1
ATOM 793 C C . GLU A 1 104 ? 5.435 -7.444 -2.194 1.00 88.81 104 GLU A C 1
ATOM 795 O O . GLU A 1 104 ? 5.077 -7.173 -1.048 1.00 88.81 104 GLU A O 1
ATOM 800 N N . MET A 1 105 ? 5.084 -6.682 -3.234 1.00 90.50 105 MET A N 1
ATOM 801 C CA . MET A 1 105 ? 4.266 -5.476 -3.088 1.00 90.50 105 MET A CA 1
ATOM 802 C C . MET A 1 105 ? 2.794 -5.811 -2.864 1.00 90.50 105 MET A C 1
ATOM 804 O O . MET A 1 105 ? 2.118 -5.112 -2.111 1.00 90.50 105 MET A O 1
ATOM 808 N N . GLY A 1 106 ? 2.296 -6.874 -3.494 1.00 89.50 106 GLY A N 1
ATOM 809 C CA . GLY A 1 106 ? 0.970 -7.430 -3.239 1.00 89.50 106 GLY A CA 1
ATOM 810 C C . GLY A 1 106 ? 0.792 -7.917 -1.805 1.00 89.50 106 GLY A C 1
ATOM 811 O O . GLY A 1 106 ? -0.208 -7.599 -1.162 1.00 89.50 106 GLY A O 1
ATOM 812 N N . ILE A 1 107 ? 1.794 -8.623 -1.277 1.00 91.19 107 ILE A N 1
ATOM 813 C CA . ILE A 1 107 ? 1.844 -9.044 0.127 1.00 91.19 107 ILE A CA 1
ATOM 814 C C . ILE A 1 107 ? 1.831 -7.811 1.036 1.00 91.19 107 ILE A C 1
ATOM 816 O O . ILE A 1 107 ? 0.923 -7.682 1.849 1.00 91.19 107 ILE A O 1
ATOM 820 N N . LEU A 1 108 ? 2.730 -6.845 0.811 1.00 92.88 108 LEU A N 1
ATOM 821 C CA . LEU A 1 108 ? 2.779 -5.607 1.594 1.00 92.88 108 LEU A CA 1
ATOM 822 C C . LEU A 1 108 ? 1.439 -4.850 1.599 1.00 92.88 108 LEU A C 1
ATOM 824 O O . LEU A 1 108 ? 0.995 -4.374 2.641 1.00 92.88 108 LEU A O 1
ATOM 828 N N . MET A 1 109 ? 0.784 -4.727 0.440 1.00 92.94 109 MET A N 1
ATOM 829 C CA . MET A 1 109 ? -0.524 -4.072 0.325 1.00 92.94 109 MET A CA 1
ATOM 830 C C . MET A 1 109 ? -1.590 -4.769 1.171 1.00 92.94 109 MET A C 1
ATOM 832 O O . MET A 1 109 ? -2.348 -4.102 1.875 1.00 92.94 109 MET A O 1
ATOM 836 N N . ARG A 1 110 ? -1.635 -6.100 1.123 1.00 93.38 110 ARG A N 1
ATOM 837 C CA . ARG A 1 110 ? -2.579 -6.912 1.893 1.00 93.38 110 ARG A CA 1
ATOM 838 C C . ARG A 1 110 ? -2.301 -6.861 3.392 1.00 93.38 110 ARG A C 1
ATOM 840 O O . ARG A 1 110 ? -3.253 -6.757 4.163 1.00 93.38 110 ARG A O 1
ATOM 847 N N . ASP A 1 111 ? -1.039 -6.869 3.801 1.00 93.31 111 ASP A N 1
ATOM 848 C CA . ASP A 1 111 ? -0.654 -6.779 5.211 1.00 93.31 111 ASP A CA 1
ATOM 849 C C . ASP A 1 111 ? -1.061 -5.423 5.801 1.00 93.31 111 ASP A C 1
ATOM 851 O O . ASP A 1 111 ? -1.713 -5.364 6.844 1.00 93.31 111 ASP A O 1
ATOM 855 N N . VAL A 1 112 ? -0.776 -4.326 5.088 1.00 94.06 112 VAL A N 1
ATOM 856 C CA . VAL A 1 112 ? -1.200 -2.974 5.489 1.00 94.06 112 VAL A CA 1
ATOM 857 C C . VAL A 1 112 ? -2.723 -2.868 5.543 1.00 94.06 112 VAL A C 1
ATOM 859 O O . VAL A 1 112 ? -3.270 -2.331 6.505 1.00 94.06 112 VAL A O 1
ATOM 862 N N . ASN A 1 113 ? -3.423 -3.406 4.543 1.00 93.81 113 ASN A N 1
ATOM 863 C CA . ASN A 1 113 ? -4.882 -3.422 4.517 1.00 93.81 113 ASN A CA 1
ATOM 864 C C . ASN A 1 113 ? -5.465 -4.167 5.730 1.00 93.81 113 ASN A C 1
ATOM 866 O O . ASN A 1 113 ? -6.356 -3.658 6.405 1.00 93.81 113 ASN A O 1
ATOM 870 N N . THR A 1 114 ? -4.922 -5.346 6.034 1.00 92.94 114 THR A N 1
ATOM 871 C CA . THR A 1 114 ? -5.349 -6.182 7.164 1.00 92.94 114 THR A CA 1
ATOM 872 C C . THR A 1 114 ? -5.094 -5.490 8.500 1.00 92.94 114 THR A C 1
ATOM 874 O O . THR A 1 114 ? -5.977 -5.472 9.356 1.00 92.94 114 THR A O 1
ATOM 877 N N . MET A 1 115 ? -3.927 -4.859 8.668 1.00 93.56 115 MET A N 1
ATOM 878 C CA . MET A 1 115 ? -3.604 -4.081 9.867 1.00 93.56 115 MET A CA 1
ATOM 879 C C . MET A 1 115 ? -4.610 -2.944 10.081 1.00 93.56 115 MET A C 1
ATOM 881 O O . MET A 1 115 ? -5.139 -2.793 11.181 1.00 93.56 115 MET A O 1
ATOM 885 N N . ILE A 1 116 ? -4.885 -2.152 9.040 1.00 94.19 116 ILE A N 1
ATOM 886 C CA . ILE A 1 116 ? -5.788 -1.001 9.138 1.00 94.19 116 ILE A CA 1
ATOM 887 C C . ILE A 1 116 ? -7.213 -1.445 9.484 1.00 94.19 116 ILE A C 1
ATOM 889 O O . ILE A 1 116 ? -7.831 -0.865 10.377 1.00 94.19 116 ILE A O 1
ATOM 893 N N . ILE A 1 117 ? -7.726 -2.482 8.815 1.00 92.56 117 ILE A N 1
ATOM 894 C CA . ILE A 1 117 ? -9.061 -3.026 9.102 1.00 92.56 117 ILE A CA 1
ATOM 895 C C . ILE A 1 117 ? -9.122 -3.538 10.543 1.00 92.56 117 ILE A C 1
ATOM 897 O O . ILE A 1 117 ? -10.026 -3.159 11.284 1.00 92.56 117 ILE A O 1
ATOM 901 N N . GLY A 1 118 ? -8.122 -4.309 10.979 1.00 91.12 118 GLY A N 1
ATOM 902 C CA . GLY A 1 118 ? -8.060 -4.812 12.350 1.00 91.12 118 GLY A CA 1
ATOM 903 C C . GLY A 1 118 ? -8.012 -3.696 13.399 1.00 91.12 118 GLY A C 1
ATOM 904 O O . GLY A 1 118 ? -8.655 -3.807 14.442 1.00 91.12 118 GLY A O 1
ATOM 905 N N . GLN A 1 119 ? -7.296 -2.600 13.133 1.00 90.31 119 GLN A N 1
ATOM 906 C CA . GLN A 1 119 ? -7.275 -1.443 14.030 1.00 90.31 119 GLN A CA 1
ATOM 907 C C . GLN A 1 119 ? -8.626 -0.723 14.065 1.00 90.31 119 GLN A C 1
ATOM 909 O O . GLN A 1 119 ? -9.116 -0.387 15.140 1.00 90.31 119 GLN A O 1
ATOM 914 N N . ASN A 1 120 ? -9.254 -0.524 12.907 1.00 92.00 120 ASN A N 1
ATOM 915 C CA . ASN A 1 120 ? -10.577 0.081 12.822 1.00 92.00 120 ASN A CA 1
ATOM 916 C C . ASN A 1 120 ? -11.634 -0.742 13.574 1.00 92.00 120 ASN A C 1
ATOM 918 O O . ASN A 1 120 ? -12.467 -0.181 14.281 1.00 92.00 120 ASN A O 1
ATOM 922 N N . ASP A 1 121 ? -11.586 -2.068 13.466 1.00 90.25 121 ASP A N 1
ATOM 923 C CA . ASP A 1 121 ? -12.516 -2.944 14.175 1.00 90.25 121 ASP A CA 1
ATOM 924 C C . ASP A 1 121 ? -12.305 -2.895 15.692 1.00 90.25 121 ASP A C 1
ATOM 926 O O . ASP A 1 121 ? -13.283 -2.827 16.437 1.00 90.25 121 ASP A O 1
ATOM 930 N N . LYS A 1 122 ? -11.054 -2.826 16.165 1.00 88.56 122 LYS A N 1
ATOM 931 C CA . LYS A 1 122 ? -10.754 -2.583 17.587 1.00 88.56 122 LYS A CA 1
ATOM 932 C C . LYS A 1 122 ? -11.317 -1.247 18.069 1.00 88.56 122 LYS A C 1
ATOM 934 O O . LYS A 1 122 ? -11.992 -1.221 19.098 1.00 88.56 122 LYS A O 1
ATOM 939 N N . ASP A 1 123 ? -11.090 -0.165 17.321 1.00 89.50 123 ASP A N 1
ATOM 940 C CA . ASP A 1 123 ? -11.606 1.170 17.652 1.00 89.50 123 ASP A CA 1
ATOM 941 C C . ASP A 1 123 ? -13.147 1.137 17.763 1.00 89.50 123 ASP A C 1
ATOM 943 O O . ASP A 1 123 ? -13.718 1.651 18.728 1.00 89.50 123 ASP A O 1
ATOM 947 N N . ARG A 1 124 ? -13.832 0.454 16.832 1.00 89.12 124 ARG A N 1
ATOM 948 C CA . ARG A 1 124 ? -15.294 0.265 16.854 1.00 89.12 124 ARG A CA 1
ATOM 949 C C . ARG A 1 124 ? -15.769 -0.545 18.055 1.00 89.12 124 ARG A C 1
ATOM 951 O O . ARG A 1 124 ? -16.767 -0.177 18.674 1.00 89.12 124 ARG A O 1
ATOM 958 N N . VAL A 1 125 ? -15.075 -1.631 18.396 1.00 88.50 125 VAL A N 1
ATOM 959 C CA . VAL A 1 125 ? -15.410 -2.456 19.565 1.00 88.50 125 VAL A CA 1
ATOM 960 C C . VAL A 1 125 ? -15.297 -1.626 20.841 1.00 88.50 125 VAL A C 1
ATOM 962 O O . VAL A 1 125 ? -16.260 -1.580 21.603 1.00 88.50 125 VAL A O 1
ATOM 965 N N . ILE A 1 126 ? -14.196 -0.894 21.032 1.00 88.06 126 ILE A N 1
ATOM 966 C CA . ILE A 1 126 ? -13.988 -0.023 22.200 1.00 88.06 126 ILE A CA 1
ATOM 967 C C . ILE A 1 126 ? -15.084 1.043 22.294 1.00 88.06 126 ILE A C 1
ATOM 969 O O . ILE A 1 126 ? -15.665 1.231 23.362 1.00 88.06 126 ILE A O 1
ATOM 973 N N . GLN A 1 127 ? -15.414 1.713 21.186 1.00 88.19 127 GLN A N 1
ATOM 974 C CA . GLN A 1 127 ? -16.489 2.709 21.163 1.00 88.19 127 GLN A CA 1
ATOM 975 C C . GLN A 1 127 ? -17.848 2.096 21.518 1.00 88.19 127 GLN A C 1
ATOM 977 O O . GLN A 1 127 ? -18.591 2.662 22.321 1.00 88.19 127 GLN A O 1
ATOM 982 N N . SER A 1 128 ? -18.160 0.920 20.970 1.00 88.00 128 SER A N 1
ATOM 983 C CA . SER A 1 128 ? -19.418 0.229 21.256 1.00 88.00 128 SER A CA 1
ATOM 984 C C . SER A 1 128 ? -19.513 -0.235 22.712 1.00 88.00 128 SER A C 1
ATOM 986 O O . SER A 1 128 ? -20.577 -0.107 23.315 1.00 88.00 128 SER A O 1
ATOM 988 N N . LEU A 1 129 ? -18.409 -0.708 23.302 1.00 86.31 129 LEU A N 1
ATOM 989 C CA . LEU A 1 129 ? -18.324 -1.088 24.713 1.00 86.31 129 LEU A CA 1
ATOM 990 C C . LEU A 1 129 ? -18.512 0.134 25.610 1.00 86.31 129 LEU A C 1
ATOM 992 O O . LEU A 1 129 ? -19.332 0.107 26.524 1.00 86.31 129 LEU A O 1
ATOM 996 N N . ALA A 1 130 ? -17.820 1.236 25.313 1.00 86.69 130 ALA A N 1
ATOM 997 C CA . ALA A 1 130 ? -17.971 2.484 26.054 1.00 86.69 130 ALA A CA 1
ATOM 998 C C . ALA A 1 130 ? -19.427 2.977 26.037 1.00 86.69 130 ALA A C 1
ATOM 1000 O O . ALA A 1 130 ? -19.961 3.379 27.072 1.00 86.69 130 ALA A O 1
ATOM 1001 N N . GLN A 1 131 ? -20.102 2.898 24.887 1.00 88.62 131 GLN A N 1
ATOM 1002 C CA . GLN A 1 131 ? -21.515 3.254 24.771 1.00 88.62 13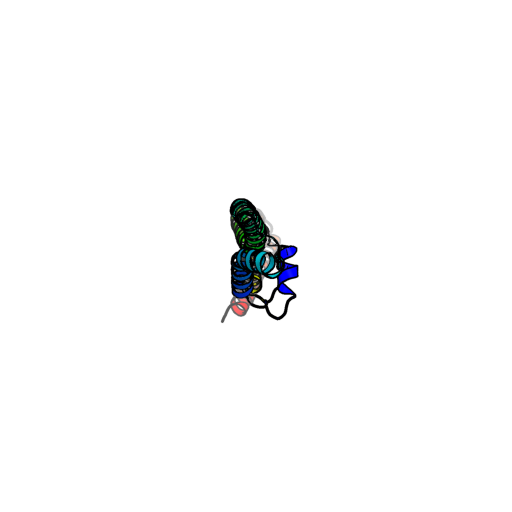1 GLN A CA 1
ATOM 1003 C C . GLN A 1 131 ? -22.426 2.306 25.567 1.00 88.62 131 GLN A C 1
ATOM 1005 O O . GLN A 1 131 ? -23.322 2.774 26.272 1.00 88.62 131 GLN A O 1
ATOM 1010 N N . GLN A 1 132 ? -22.191 0.995 25.486 1.00 86.69 132 GLN A N 1
ATOM 1011 C CA . GLN A 1 132 ? -22.961 -0.013 26.222 1.00 86.69 132 GLN A CA 1
ATOM 1012 C C . GLN A 1 132 ? -22.803 0.111 27.740 1.00 86.69 132 GLN A C 1
ATOM 1014 O O . GLN A 1 132 ? -23.763 -0.139 28.458 1.00 86.69 132 GLN A O 1
ATOM 1019 N N . LEU A 1 133 ? -21.640 0.545 28.231 1.00 84.62 133 LEU A N 1
ATOM 1020 C CA . LEU A 1 133 ? -21.419 0.827 29.652 1.00 84.62 133 LEU A CA 1
ATOM 1021 C C . LEU A 1 133 ? -22.050 2.157 30.085 1.00 84.62 133 LEU A C 1
ATOM 1023 O O . LEU A 1 133 ? -22.562 2.268 31.198 1.00 84.62 133 LEU A O 1
ATOM 1027 N N . LYS A 1 134 ? -22.043 3.169 29.210 1.00 87.06 134 LYS A N 1
ATOM 1028 C CA . LYS A 1 134 ? -22.590 4.497 29.517 1.00 87.06 134 LYS A CA 1
ATOM 1029 C C . LYS A 1 134 ? -24.111 4.488 29.700 1.00 87.06 134 LYS A C 1
ATOM 1031 O O . LYS A 1 134 ? -24.607 5.214 30.563 1.00 87.06 134 LYS A O 1
ATOM 1036 N N . GLN A 1 135 ? -24.849 3.697 28.916 1.00 87.75 135 GLN A N 1
ATOM 1037 C CA . GLN A 1 135 ? -26.316 3.682 28.997 1.00 87.75 135 GLN A CA 1
ATOM 1038 C C . GLN A 1 135 ? -26.892 3.250 30.351 1.00 87.75 135 GLN A C 1
ATOM 1040 O O . GLN A 1 135 ? -27.573 4.069 30.964 1.00 87.75 135 GLN A O 1
ATOM 1045 N N . PRO A 1 136 ? -26.587 2.058 30.891 1.00 84.62 136 PRO A N 1
ATOM 1046 C CA . PRO A 1 136 ? -27.144 1.624 32.171 1.00 84.62 136 PRO A CA 1
ATOM 1047 C C . PRO A 1 136 ? -26.729 2.536 33.333 1.00 84.62 136 PRO A C 1
ATOM 1049 O O . PRO A 1 136 ? -27.514 2.735 34.261 1.00 84.62 136 PRO A O 1
ATOM 1052 N N . ALA A 1 137 ? -25.537 3.144 33.276 1.00 83.94 137 ALA A N 1
ATOM 1053 C CA . ALA A 1 137 ? -25.115 4.149 34.250 1.00 83.94 137 ALA A CA 1
ATOM 1054 C C . ALA A 1 137 ? -25.983 5.421 34.178 1.00 83.94 137 ALA A C 1
ATOM 1056 O O . ALA A 1 137 ? -26.410 5.939 35.210 1.00 83.94 137 ALA A O 1
ATOM 1057 N N . THR A 1 138 ? -26.286 5.900 32.967 1.00 88.19 138 THR A N 1
ATOM 1058 C CA . THR A 1 138 ? -27.162 7.065 32.748 1.00 88.19 138 THR A CA 1
ATOM 1059 C C . THR A 1 138 ? -28.595 6.772 33.201 1.00 88.19 138 THR A C 1
ATOM 1061 O O . THR A 1 138 ? -29.186 7.578 33.919 1.00 88.19 138 THR A O 1
ATOM 1064 N N . ASP A 1 139 ? -29.120 5.592 32.866 1.00 89.06 139 ASP A N 1
ATOM 1065 C CA . ASP A 1 139 ? -30.464 5.154 33.258 1.00 89.06 139 ASP A CA 1
ATOM 1066 C C . ASP A 1 139 ? -30.582 5.003 34.781 1.00 89.06 139 ASP A C 1
ATOM 1068 O O . ASP A 1 139 ? -31.561 5.439 35.386 1.00 89.06 139 ASP A O 1
ATOM 1072 N N . SER A 1 140 ? -29.552 4.450 35.430 1.00 86.50 140 SER A N 1
ATOM 1073 C CA . SER A 1 140 ? -29.499 4.343 36.892 1.00 86.50 140 SER A CA 1
ATOM 1074 C C . SER A 1 140 ? -29.482 5.717 37.558 1.00 86.50 140 SER A C 1
ATOM 1076 O O . SER A 1 140 ? -30.209 5.928 38.523 1.00 86.50 140 SER A O 1
ATOM 1078 N N . LEU A 1 141 ? -28.718 6.682 37.033 1.00 88.12 141 LEU A N 1
ATOM 1079 C CA . LEU A 1 141 ? -28.734 8.057 37.546 1.00 88.12 141 LEU A CA 1
ATOM 1080 C C . LEU A 1 141 ? -30.116 8.707 37.411 1.00 88.12 141 LEU A C 1
ATOM 1082 O O . LEU A 1 141 ? -30.542 9.428 38.315 1.00 88.12 141 LEU A O 1
ATOM 1086 N N . LEU A 1 142 ? -30.834 8.439 36.319 1.00 89.75 142 LEU A N 1
ATOM 1087 C CA . LEU A 1 142 ? -32.191 8.941 36.114 1.00 89.75 142 LEU A CA 1
ATOM 1088 C C . LEU A 1 142 ? -33.160 8.356 37.148 1.00 89.75 142 LEU A C 1
ATOM 1090 O O . LEU A 1 142 ? -33.892 9.113 37.785 1.00 89.75 142 LEU A O 1
ATOM 1094 N N . LEU A 1 143 ? -33.108 7.042 37.379 1.00 88.69 143 LEU A N 1
ATOM 1095 C CA . LEU A 1 143 ? -33.912 6.373 38.405 1.00 88.69 143 LEU A CA 1
ATOM 1096 C C . LEU A 1 143 ? -33.563 6.847 39.823 1.00 88.69 143 LEU A C 1
ATOM 1098 O O . LEU A 1 143 ? -34.463 7.046 40.633 1.00 88.69 143 LEU A O 1
ATOM 1102 N N . ILE A 1 144 ? -32.283 7.100 40.121 1.00 89.19 144 ILE A N 1
ATOM 1103 C CA . ILE A 1 144 ? -31.852 7.664 41.412 1.00 89.19 144 ILE A CA 1
ATOM 1104 C C . ILE A 1 144 ? -32.454 9.058 41.612 1.00 89.19 144 ILE A C 1
ATOM 1106 O O . ILE A 1 144 ? -32.973 9.361 42.686 1.00 89.19 144 ILE A O 1
ATOM 1110 N N . ASN A 1 145 ? -32.400 9.915 40.591 1.00 90.69 145 ASN A N 1
ATOM 1111 C CA . ASN A 1 145 ? -32.968 11.260 40.668 1.00 90.69 145 ASN A CA 1
ATOM 1112 C C . ASN A 1 145 ? -34.498 11.230 40.789 1.00 90.69 145 ASN A C 1
ATOM 1114 O O . ASN A 1 145 ? -35.059 12.028 41.536 1.00 90.69 145 ASN A O 1
ATOM 1118 N N . ALA A 1 146 ? -35.166 10.296 40.107 1.00 88.69 146 ALA A N 1
ATOM 1119 C CA . ALA A 1 146 ? -36.602 10.079 40.246 1.00 88.69 146 ALA A CA 1
ATOM 1120 C C . ALA A 1 146 ? -36.961 9.606 41.663 1.00 88.69 146 ALA A C 1
ATOM 1122 O O . ALA A 1 146 ? -37.854 10.170 42.284 1.00 88.69 146 ALA A O 1
ATOM 1123 N N . ALA A 1 147 ? -36.216 8.644 42.218 1.00 86.75 147 ALA A N 1
ATOM 1124 C CA . ALA A 1 147 ? -36.413 8.151 43.580 1.00 86.75 147 ALA A CA 1
ATOM 1125 C C . ALA A 1 147 ? -36.196 9.234 44.647 1.00 86.75 147 ALA A C 1
ATOM 1127 O O . ALA A 1 147 ? -36.946 9.289 45.613 1.00 86.75 147 ALA A O 1
ATOM 1128 N N . LYS A 1 148 ? -35.207 10.122 44.469 1.00 87.19 148 LYS A N 1
ATOM 1129 C CA . LYS A 1 148 ? -34.939 11.231 45.405 1.00 87.19 148 LYS A CA 1
ATOM 1130 C C . LYS A 1 148 ? -36.082 12.242 45.515 1.00 87.19 148 LYS A C 1
ATOM 1132 O O . LYS A 1 148 ? -36.214 12.871 46.558 1.00 87.19 148 LYS A O 1
ATOM 1137 N N . ASN A 1 149 ? -36.856 12.419 44.448 1.00 86.38 149 ASN A N 1
ATOM 1138 C CA . ASN A 1 149 ? -37.946 13.394 44.384 1.00 86.38 149 ASN A CA 1
ATOM 1139 C C . ASN A 1 149 ? -39.330 12.754 44.585 1.00 86.38 149 ASN A C 1
ATOM 1141 O O . ASN A 1 149 ? -40.338 13.454 44.550 1.00 86.38 149 ASN A O 1
ATOM 1145 N N . GLU A 1 150 ? -39.384 11.436 44.769 1.00 85.50 150 GLU A N 1
ATOM 1146 C CA . GLU A 1 150 ? -40.615 10.675 44.945 1.00 85.50 150 GLU A CA 1
ATOM 1147 C C . GLU A 1 150 ? -40.943 10.544 46.436 1.00 85.50 150 GLU A C 1
ATOM 1149 O O . GLU A 1 150 ? -40.054 10.381 47.269 1.00 85.50 150 GLU A O 1
ATOM 1154 N N . THR A 1 151 ? -42.224 10.650 46.786 1.00 83.56 151 THR A N 1
ATOM 1155 C CA . THR A 1 151 ? -42.688 10.585 48.188 1.00 83.56 151 THR A CA 1
ATOM 1156 C C . THR A 1 151 ? -43.420 9.278 48.487 1.00 83.56 151 THR A C 1
ATOM 1158 O O . THR A 1 151 ? -43.571 8.914 49.651 1.00 83.56 151 THR A O 1
ATOM 1161 N N . ASP A 1 152 ? -43.857 8.563 47.447 1.00 90.94 152 ASP A N 1
ATOM 1162 C CA . ASP A 1 152 ? -44.518 7.264 47.552 1.00 90.94 152 ASP A CA 1
ATOM 1163 C C . ASP A 1 152 ? -43.493 6.126 47.774 1.00 90.94 152 ASP A C 1
ATOM 1165 O O . ASP A 1 152 ? -42.697 5.831 46.872 1.00 90.94 152 ASP A O 1
ATOM 1169 N N . PRO A 1 153 ? -43.522 5.429 48.931 1.00 84.06 153 PRO A N 1
ATOM 1170 C CA . PRO A 1 153 ? -42.610 4.324 49.231 1.00 84.06 153 PRO A CA 1
ATOM 1171 C C . PRO A 1 153 ? -42.636 3.194 48.194 1.00 84.06 153 PRO A C 1
ATOM 1173 O O . PRO A 1 153 ? -41.600 2.578 47.939 1.00 84.06 153 PRO A O 1
ATOM 1176 N N . ALA A 1 154 ? -43.791 2.926 47.573 1.00 86.25 154 ALA A N 1
ATOM 1177 C CA . ALA A 1 154 ? -43.927 1.861 46.582 1.00 86.25 154 ALA A CA 1
ATOM 1178 C C . ALA A 1 154 ? -43.186 2.201 45.279 1.00 86.25 154 ALA A C 1
ATOM 1180 O O . ALA A 1 154 ? -42.506 1.351 44.703 1.00 86.25 154 ALA A O 1
ATOM 1181 N N . LYS A 1 155 ? -43.246 3.463 44.842 1.00 83.31 155 LYS A N 1
ATOM 1182 C CA . LYS A 1 155 ? -42.519 3.940 43.655 1.00 83.31 155 LYS A CA 1
ATOM 1183 C C . LYS A 1 155 ? -41.021 4.087 43.903 1.00 83.31 155 LYS A C 1
ATOM 1185 O O . LYS A 1 155 ? -40.227 3.808 43.007 1.00 83.31 155 LYS A O 1
ATOM 1190 N N . ILE A 1 156 ? -40.616 4.464 45.118 1.00 81.56 156 ILE A N 1
ATOM 1191 C CA . ILE A 1 156 ? -39.201 4.453 45.521 1.00 81.56 156 ILE A CA 1
ATOM 1192 C C . ILE A 1 156 ? -38.639 3.029 45.417 1.00 81.56 156 ILE A C 1
ATOM 1194 O O . ILE A 1 156 ? -37.580 2.840 44.819 1.00 81.56 156 ILE A O 1
ATOM 1198 N N . ALA A 1 157 ? -39.357 2.026 45.936 1.00 85.25 157 ALA A N 1
ATOM 1199 C CA . ALA A 1 157 ? -38.959 0.623 45.817 1.00 85.25 157 ALA A CA 1
ATOM 1200 C C . ALA A 1 157 ? -38.848 0.182 44.346 1.00 85.25 157 ALA A C 1
ATOM 1202 O O . ALA A 1 157 ? -37.843 -0.414 43.963 1.00 85.25 157 ALA A O 1
ATOM 1203 N N . GLN A 1 158 ? -39.809 0.566 43.501 1.00 87.25 158 GLN A N 1
ATOM 1204 C CA . GLN A 1 158 ? -39.777 0.278 42.064 1.00 87.25 158 GLN A CA 1
ATOM 1205 C C . GLN A 1 158 ? -38.553 0.897 41.360 1.00 87.25 158 GLN A C 1
ATOM 1207 O O . GLN A 1 158 ? -37.909 0.244 40.536 1.00 87.25 158 GLN A O 1
ATOM 1212 N N . HIS A 1 159 ? -38.192 2.145 41.676 1.00 84.12 159 HIS A N 1
ATOM 1213 C CA . HIS A 1 159 ? -36.987 2.773 41.127 1.00 84.12 159 HIS A CA 1
ATOM 1214 C C . HIS A 1 159 ? -35.702 2.071 41.595 1.00 84.12 159 HIS A C 1
ATOM 1216 O O . HIS A 1 159 ? -34.786 1.889 40.791 1.00 84.12 159 HIS A O 1
ATOM 1222 N N . LEU A 1 160 ? -35.635 1.644 42.862 1.00 84.62 160 LEU A N 1
ATOM 1223 C CA . LEU A 1 160 ? -34.498 0.894 43.412 1.00 84.62 160 LEU A CA 1
ATOM 1224 C C . LEU A 1 160 ? -34.330 -0.480 42.746 1.00 84.62 160 LEU A C 1
ATOM 1226 O O . LEU A 1 160 ? -33.207 -0.839 42.391 1.00 84.62 160 LEU A O 1
ATOM 1230 N N . GLU A 1 161 ? -35.421 -1.206 42.494 1.00 88.81 161 GLU A N 1
ATOM 1231 C CA . GLU A 1 161 ? -35.391 -2.459 41.724 1.00 88.81 161 GLU A CA 1
ATOM 1232 C C . GLU A 1 161 ? -34.901 -2.233 40.286 1.00 88.81 161 GLU A C 1
ATOM 1234 O O . GLU A 1 161 ? -34.071 -2.993 39.780 1.00 88.81 161 GLU A O 1
ATOM 1239 N N . GLY A 1 162 ? -35.342 -1.150 39.638 1.00 86.06 162 GLY A N 1
ATOM 1240 C CA . GLY A 1 162 ? -34.869 -0.770 38.305 1.00 86.06 162 GLY A CA 1
ATOM 1241 C C . GLY A 1 162 ? -33.363 -0.481 38.265 1.00 86.06 162 GLY A C 1
ATOM 1242 O O . GLY A 1 162 ? -32.664 -0.954 37.366 1.00 86.06 162 GLY A O 1
ATOM 1243 N N . ILE A 1 163 ? -32.837 0.232 39.268 1.00 88.69 163 ILE A N 1
ATOM 1244 C CA . ILE A 1 163 ? -31.394 0.488 39.418 1.00 88.69 163 ILE A CA 1
ATOM 1245 C C . ILE A 1 163 ? -30.642 -0.831 39.598 1.00 88.69 163 ILE A C 1
ATOM 1247 O O . ILE A 1 163 ? -29.649 -1.074 38.913 1.00 88.69 163 ILE A O 1
ATOM 1251 N N . GLN A 1 164 ? -31.126 -1.706 40.481 1.00 87.88 164 GLN A N 1
ATOM 1252 C CA . GLN A 1 164 ? -30.496 -2.998 40.740 1.00 87.88 164 GLN A CA 1
ATOM 1253 C C . GLN A 1 164 ? -30.462 -3.872 39.480 1.00 87.88 164 GLN A C 1
ATOM 1255 O O . GLN A 1 1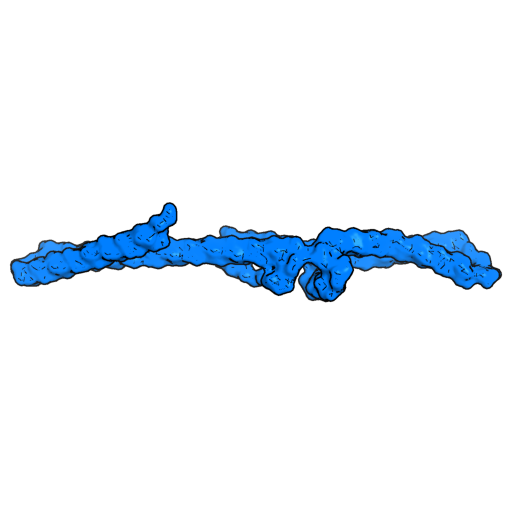64 ? -29.429 -4.462 39.165 1.00 87.88 164 GLN A O 1
ATOM 1260 N N . SER A 1 165 ? -31.554 -3.907 38.712 1.00 88.12 165 SER A N 1
ATOM 1261 C CA . SER A 1 165 ? -31.611 -4.608 37.427 1.00 88.12 165 SER A CA 1
ATOM 1262 C C . SER A 1 165 ? -30.592 -4.056 36.423 1.00 88.12 165 SER A C 1
ATOM 1264 O O . SER A 1 165 ? -29.904 -4.830 35.754 1.00 88.12 165 SER A O 1
ATOM 1266 N N . ASN A 1 166 ? -30.456 -2.730 36.324 1.00 87.06 166 ASN A N 1
ATOM 1267 C CA . ASN A 1 166 ? -29.490 -2.090 35.427 1.00 87.06 166 ASN A CA 1
ATOM 1268 C C . ASN A 1 166 ? -28.038 -2.399 35.819 1.00 87.06 166 ASN A C 1
ATOM 1270 O O . ASN A 1 166 ? -27.231 -2.729 34.948 1.00 87.06 166 ASN A O 1
ATOM 1274 N N . ILE A 1 167 ? -27.720 -2.360 37.116 1.00 85.69 167 ILE A N 1
ATOM 1275 C CA . ILE A 1 167 ? -26.394 -2.710 37.643 1.00 85.69 167 ILE A CA 1
ATOM 1276 C C . ILE A 1 167 ? -26.083 -4.191 37.390 1.00 85.69 167 ILE A C 1
ATOM 1278 O O . ILE A 1 167 ? -25.014 -4.511 36.875 1.00 85.69 167 ILE A O 1
ATOM 1282 N N . ASN A 1 168 ? -27.024 -5.101 37.662 1.00 87.62 168 ASN A N 1
ATOM 1283 C CA . ASN A 1 168 ? -26.838 -6.536 37.414 1.00 87.62 168 ASN A CA 1
ATOM 1284 C C . ASN A 1 168 ? -26.595 -6.839 35.931 1.00 87.62 168 ASN A C 1
ATOM 1286 O O . ASN A 1 168 ? -25.745 -7.661 35.586 1.00 87.62 168 ASN A O 1
ATOM 1290 N N . ARG A 1 169 ? -27.306 -6.148 35.035 1.00 85.69 169 ARG A N 1
ATOM 1291 C CA . ARG A 1 169 ? -27.076 -6.258 33.592 1.00 85.69 169 ARG A CA 1
ATOM 1292 C C . ARG A 1 169 ? -25.680 -5.770 33.198 1.00 85.69 169 ARG A C 1
ATOM 1294 O O . ARG A 1 169 ? -25.062 -6.375 32.326 1.00 85.69 169 ARG A O 1
ATOM 1301 N N . GLN A 1 170 ? -25.185 -4.706 33.827 1.00 84.81 170 GLN A N 1
ATOM 1302 C CA . GLN A 1 170 ? -23.844 -4.182 33.576 1.00 84.81 170 GLN A CA 1
ATOM 1303 C C . GLN A 1 170 ? -22.753 -5.159 34.035 1.00 84.81 170 GLN A C 1
ATOM 1305 O O . GLN A 1 170 ? -21.823 -5.407 33.272 1.00 84.81 170 GLN A O 1
ATOM 1310 N N . ILE A 1 171 ? -22.902 -5.762 35.219 1.00 84.88 171 ILE A N 1
ATOM 1311 C CA . ILE A 1 171 ? -21.986 -6.797 35.732 1.00 84.88 171 ILE A CA 1
ATOM 1312 C C . ILE A 1 171 ? -21.925 -7.978 34.758 1.00 84.88 171 ILE A C 1
ATOM 1314 O O . ILE A 1 171 ? -20.844 -8.348 34.314 1.00 84.88 171 ILE A O 1
ATOM 1318 N N . LYS A 1 172 ? -23.084 -8.485 34.320 1.00 86.06 172 LYS A N 1
ATOM 1319 C CA . LYS A 1 172 ? -23.146 -9.598 33.363 1.00 86.06 172 LYS A CA 1
ATOM 1320 C C . LYS A 1 172 ? -22.403 -9.302 32.053 1.00 86.06 172 LYS A C 1
ATOM 1322 O O . LYS A 1 172 ? -21.688 -10.157 31.546 1.00 86.06 172 LYS A O 1
ATOM 1327 N N . LEU A 1 173 ? -22.550 -8.091 31.510 1.00 81.75 173 LEU A N 1
ATOM 1328 C CA . LEU A 1 173 ? -21.832 -7.674 30.299 1.00 81.75 173 LEU A CA 1
ATOM 1329 C C . LEU A 1 173 ? -20.313 -7.596 30.517 1.00 81.75 173 LEU A C 1
ATOM 1331 O O . LEU A 1 173 ? -19.546 -7.902 29.603 1.00 81.75 173 LEU A O 1
ATOM 1335 N N . MET A 1 174 ? -19.872 -7.172 31.704 1.00 82.56 174 MET A N 1
ATOM 1336 C CA . MET A 1 174 ? -18.451 -7.131 32.055 1.00 82.56 174 MET A CA 1
ATOM 1337 C C . MET A 1 174 ? -17.862 -8.541 32.154 1.00 82.56 174 MET A C 1
ATOM 1339 O O . MET A 1 174 ? -16.789 -8.763 31.597 1.00 82.56 174 MET A O 1
ATOM 1343 N N . ASP A 1 175 ? -18.586 -9.486 32.755 1.00 85.56 175 ASP A N 1
ATOM 1344 C CA . ASP A 1 175 ? -18.172 -10.891 32.855 1.00 85.56 175 ASP A CA 1
ATOM 1345 C C . ASP A 1 175 ? -18.082 -11.551 31.467 1.00 85.56 175 ASP A C 1
ATOM 1347 O O . ASP A 1 175 ? -17.045 -12.104 31.104 1.00 85.56 175 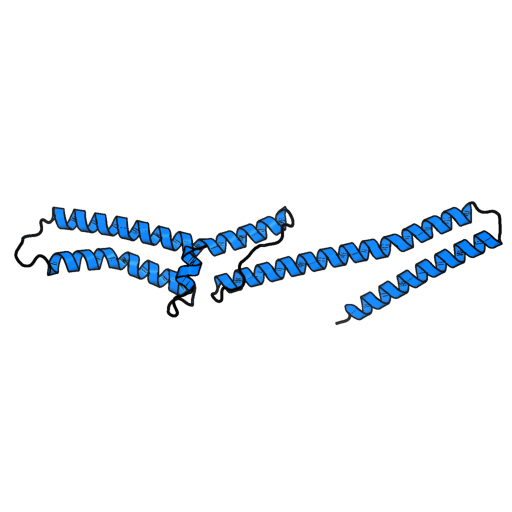ASP A O 1
ATOM 1351 N N . GLU A 1 176 ? -19.109 -11.384 30.623 1.00 83.31 176 GLU A N 1
ATOM 1352 C CA . GLU A 1 176 ? -19.118 -11.900 29.242 1.00 83.31 176 GLU A CA 1
ATOM 1353 C C . GLU A 1 176 ? -17.971 -11.325 28.390 1.00 83.31 176 GLU A C 1
ATOM 1355 O O . GLU A 1 176 ? -17.450 -11.987 27.487 1.00 83.31 176 GLU A O 1
ATOM 1360 N N . THR A 1 177 ? -17.566 -10.080 28.660 1.00 76.19 177 THR A N 1
ATOM 1361 C CA . THR A 1 177 ? -16.438 -9.451 27.965 1.00 76.19 177 THR A CA 1
ATOM 1362 C C . THR A 1 177 ? -15.102 -9.961 28.505 1.00 76.19 177 THR A C 1
ATOM 1364 O O . THR A 1 177 ? -14.203 -10.233 27.711 1.00 76.19 177 THR A O 1
ATOM 1367 N N . ALA A 1 178 ? -14.957 -10.125 29.822 1.00 75.00 178 ALA A N 1
ATOM 1368 C CA . ALA A 1 178 ? -13.741 -10.645 30.446 1.00 75.00 178 ALA A CA 1
ATOM 1369 C C . ALA A 1 178 ? -13.423 -12.076 29.978 1.00 75.00 178 ALA A C 1
ATOM 1371 O O . ALA A 1 178 ? -12.283 -12.350 29.603 1.00 75.00 178 ALA A O 1
ATOM 1372 N N . ASP A 1 179 ? -14.435 -12.940 29.880 1.00 77.31 179 ASP A N 1
ATOM 1373 C CA . ASP A 1 179 ? -14.294 -14.320 29.394 1.00 77.31 179 ASP A CA 1
ATOM 1374 C C . ASP A 1 179 ? -13.906 -14.406 27.911 1.00 77.31 179 ASP A C 1
ATOM 1376 O O . ASP A 1 179 ? -13.277 -15.365 27.470 1.00 77.31 179 ASP A O 1
ATOM 1380 N N . LYS A 1 180 ? -14.256 -13.396 27.109 1.00 68.81 180 LYS A N 1
ATOM 1381 C CA . LYS A 1 180 ? -13.930 -13.363 25.677 1.00 68.81 180 LYS A CA 1
ATOM 1382 C C . LYS A 1 180 ? -12.480 -12.957 25.394 1.00 68.81 180 LYS A C 1
ATOM 1384 O O . LYS A 1 180 ? -11.976 -13.231 24.304 1.00 68.81 180 LYS A O 1
ATOM 1389 N N . TYR A 1 181 ? -11.829 -12.277 26.336 1.00 59.69 181 TYR A N 1
ATOM 1390 C CA . TYR A 1 181 ? -10.471 -11.742 26.183 1.00 59.69 181 TYR A CA 1
ATOM 1391 C C . TYR A 1 181 ? -9.458 -12.343 27.173 1.00 59.69 181 TYR A C 1
ATOM 1393 O O . TYR A 1 181 ? -8.304 -11.914 27.174 1.00 59.69 181 TYR A O 1
ATOM 1401 N N . SER A 1 182 ? -9.847 -13.345 27.967 1.00 53.44 182 SER A N 1
ATOM 1402 C CA . SER A 1 182 ? -8.927 -14.196 28.724 1.00 53.44 182 SER A CA 1
ATOM 1403 C C . SER A 1 182 ? -8.244 -15.201 27.780 1.00 53.44 182 SER A C 1
ATOM 1405 O O . SER A 1 182 ? -8.740 -16.291 27.503 1.00 53.44 182 SER A O 1
ATOM 1407 N N . LEU A 1 183 ? -7.096 -14.787 27.238 1.00 42.97 183 LEU A N 1
ATOM 1408 C CA . LEU A 1 183 ? -6.086 -15.648 26.613 1.00 42.97 183 LEU A CA 1
ATOM 1409 C C . LEU A 1 183 ? -4.878 -15.751 27.542 1.00 42.97 183 LEU A C 1
ATOM 1411 O O . LEU A 1 183 ? -4.386 -14.676 27.958 1.00 42.97 183 LEU A O 1
#

Organism: NCBI:txid2740462

Foldseek 3Di:
DVLLVVQCPDPQRLALVSQLVVLVVCLVCQLVVQLVVVVVVCVPDDQDPVNSVVSSVVRNVVSVVVSVVSVVVSCVLVVLLVVQLVCCVPPVDQHDFDQPRDYPSNVSSVVSNVVSVVVVVVVVVVVVLVVLLVVLVVLLVVLVVVLVPDDDPVSVVVSVVSNVVSVVVNVVVVVVVVVVPPD

pLDDT: mean 86.61, std 8.08, range [42.97, 96.75]

Sequence (183 aa):
MKLYIYLSRFSLLKKYTAKFMVVAFLGIHIPLFGIIGALVLSSGSTVSKGGIFLLTLGLTLLATTITLFILNALVSPLTKTQKSLSNYLSTKTLPELPQDLTDEMGILMRDVNTMIIGQNDKDRVIQSLAQQLKQPATDSLLLINAAKNETDPAKIAQHLEGIQSNINRQIKLMDETADKYSL

Radius of gyration: 34.14 Å; chains: 1; bounding box: 75×30×98 Å